Protein AF-A0A2V6WYZ0-F1 (afdb_monomer_lite)

Structure (mmCIF, N/CA/C/O backbone):
data_AF-A0A2V6WYZ0-F1
#
_entry.id   AF-A0A2V6WYZ0-F1
#
loop_
_atom_site.group_PDB
_atom_site.id
_atom_site.type_symbol
_atom_site.label_atom_id
_atom_site.label_alt_id
_atom_site.label_comp_id
_atom_site.label_asym_id
_atom_site.label_entity_id
_atom_site.label_seq_id
_atom_site.pdbx_PDB_ins_code
_atom_site.Cartn_x
_atom_site.Cartn_y
_atom_site.Cartn_z
_atom_site.occupancy
_atom_site.B_iso_or_equiv
_atom_site.auth_seq_id
_atom_site.auth_comp_id
_atom_site.auth_asym_id
_atom_site.auth_atom_id
_atom_site.pdbx_PDB_model_num
ATOM 1 N N . ILE A 1 1 ? -2.680 9.912 -7.132 1.00 47.50 1 ILE A N 1
ATOM 2 C CA . ILE A 1 1 ? -1.623 9.298 -7.977 1.00 47.50 1 ILE A CA 1
ATOM 3 C C . ILE A 1 1 ? -0.318 10.041 -7.703 1.00 47.50 1 ILE A C 1
ATOM 5 O O . ILE A 1 1 ? -0.215 11.206 -8.064 1.00 47.50 1 ILE A O 1
ATOM 9 N N . LEU A 1 2 ? 0.641 9.422 -7.008 1.00 43.81 2 LEU A N 1
ATOM 10 C CA . LEU A 1 2 ? 1.981 9.994 -6.806 1.00 43.81 2 LEU A CA 1
ATOM 11 C C . LEU A 1 2 ? 2.740 9.942 -8.140 1.00 43.81 2 LEU A C 1
ATOM 13 O O . LEU A 1 2 ? 3.122 8.865 -8.594 1.00 43.81 2 LEU A O 1
ATOM 17 N N . ARG A 1 3 ? 2.932 11.088 -8.798 1.00 48.84 3 ARG A N 1
ATOM 18 C CA . ARG A 1 3 ? 3.651 11.173 -10.077 1.00 48.84 3 ARG A CA 1
ATOM 19 C C . ARG A 1 3 ? 5.148 11.320 -9.795 1.00 48.84 3 ARG A C 1
ATOM 21 O O . ARG A 1 3 ? 5.647 12.430 -9.655 1.00 48.84 3 ARG A O 1
ATOM 28 N N . ARG A 1 4 ? 5.861 10.198 -9.651 1.00 59.19 4 ARG A N 1
ATOM 29 C CA . ARG A 1 4 ? 7.327 10.214 -9.519 1.00 59.19 4 ARG A CA 1
ATOM 30 C C . ARG A 1 4 ? 7.947 10.672 -10.840 1.00 59.19 4 ARG A C 1
ATOM 32 O O . ARG A 1 4 ? 7.622 10.127 -11.892 1.00 59.19 4 ARG A O 1
ATOM 39 N N . GLN A 1 5 ? 8.825 11.669 -10.787 1.00 63.59 5 GLN A N 1
ATOM 40 C CA . GLN A 1 5 ? 9.663 12.042 -11.922 1.00 63.59 5 GLN A CA 1
ATOM 41 C C . GLN A 1 5 ? 10.734 10.957 -12.087 1.00 63.59 5 GLN A C 1
ATOM 43 O O . GLN A 1 5 ? 11.507 10.710 -11.165 1.00 63.59 5 GLN A O 1
ATOM 48 N N . VAL A 1 6 ? 10.732 10.266 -13.227 1.00 69.12 6 VAL A N 1
ATOM 49 C CA . VAL A 1 6 ? 11.654 9.157 -13.511 1.00 69.12 6 VAL A CA 1
ATOM 50 C C . VAL A 1 6 ? 12.580 9.570 -14.649 1.00 69.12 6 VAL A C 1
ATOM 52 O O . VAL A 1 6 ? 12.126 10.081 -15.671 1.00 69.12 6 VAL A O 1
ATOM 55 N N . PHE A 1 7 ? 13.879 9.366 -14.450 1.00 78.19 7 PHE A N 1
ATOM 56 C CA . PHE A 1 7 ? 14.921 9.604 -15.444 1.00 78.19 7 PHE A CA 1
ATOM 57 C C . PHE A 1 7 ? 15.247 8.296 -16.182 1.00 78.19 7 PHE A C 1
ATOM 59 O O . PHE A 1 7 ? 15.410 7.258 -15.543 1.00 78.19 7 PHE A O 1
ATOM 66 N N . PHE A 1 8 ? 15.346 8.346 -17.515 1.00 85.31 8 PHE A N 1
ATOM 67 C CA . PHE A 1 8 ? 15.573 7.179 -18.381 1.00 85.31 8 PHE A CA 1
ATOM 68 C C . PHE A 1 8 ? 16.911 7.304 -19.133 1.00 85.31 8 PHE A C 1
ATOM 70 O O . PHE A 1 8 ? 16.925 7.735 -20.288 1.00 85.31 8 PHE A O 1
ATOM 77 N N . PRO A 1 9 ? 18.052 6.983 -18.492 1.00 86.06 9 PRO A N 1
ATOM 78 C CA . PRO A 1 9 ? 19.370 7.143 -19.103 1.00 86.06 9 PRO A CA 1
ATOM 79 C C . PRO A 1 9 ? 19.623 6.193 -20.281 1.00 86.06 9 PRO A C 1
ATOM 81 O O . PRO A 1 9 ? 18.996 5.142 -20.422 1.00 86.06 9 PRO A O 1
ATOM 84 N N . ILE A 1 10 ? 20.627 6.541 -21.086 1.00 87.25 10 ILE A N 1
ATOM 85 C CA . ILE A 1 10 ? 21.352 5.617 -21.969 1.00 87.25 10 ILE A CA 1
ATOM 86 C C . ILE A 1 10 ? 22.766 5.405 -21.412 1.00 87.25 10 ILE A C 1
ATOM 88 O O . ILE A 1 10 ? 23.257 6.222 -20.639 1.00 87.25 10 ILE A O 1
ATOM 92 N N . ALA A 1 11 ? 23.426 4.301 -21.779 1.00 83.19 11 ALA A N 1
ATOM 93 C CA . ALA A 1 11 ? 24.653 3.859 -21.099 1.00 83.19 11 ALA A CA 1
ATOM 94 C C . ALA A 1 11 ? 25.851 4.803 -21.306 1.00 83.19 11 ALA A C 1
ATOM 96 O O . ALA A 1 11 ? 26.785 4.813 -20.512 1.00 83.19 11 ALA A O 1
ATOM 97 N N . ARG A 1 12 ? 25.835 5.574 -22.394 1.00 86.50 12 ARG A N 1
ATOM 98 C CA . ARG A 1 12 ? 26.870 6.542 -22.746 1.00 86.50 12 ARG A CA 1
ATOM 99 C C . ARG A 1 12 ? 26.291 7.616 -23.667 1.00 86.50 12 ARG A C 1
ATOM 101 O O . ARG A 1 12 ? 25.306 7.329 -24.353 1.00 86.50 12 ARG A O 1
ATOM 108 N N . PRO A 1 13 ? 26.910 8.803 -23.737 1.00 89.06 13 PRO A N 1
ATOM 109 C CA . PRO A 1 13 ? 26.596 9.790 -24.763 1.00 89.06 13 PRO A CA 1
ATOM 110 C C . PRO A 1 13 ? 26.746 9.206 -26.173 1.00 89.06 13 PRO A C 1
ATOM 112 O O . PRO A 1 13 ? 27.624 8.376 -26.423 1.00 89.06 13 PRO A O 1
ATOM 115 N N . VAL A 1 14 ? 25.893 9.655 -27.093 1.00 90.06 14 VAL A N 1
ATOM 116 C CA . VAL A 1 14 ? 25.921 9.263 -28.505 1.00 90.06 14 VAL A CA 1
ATOM 117 C C . VAL A 1 14 ? 25.867 10.526 -29.353 1.00 90.06 14 VAL A C 1
ATOM 119 O O . VAL A 1 14 ? 24.974 11.347 -29.161 1.00 90.06 14 VAL A O 1
ATOM 122 N N . ALA A 1 15 ? 26.830 10.681 -30.263 1.00 90.31 15 ALA A N 1
ATOM 123 C CA . ALA A 1 15 ? 26.798 11.734 -31.272 1.00 90.31 15 ALA A CA 1
ATOM 124 C C . ALA A 1 15 ? 25.726 11.410 -32.322 1.00 90.31 15 ALA A C 1
ATOM 126 O O . ALA A 1 15 ? 25.568 10.247 -32.695 1.00 90.31 15 ALA A O 1
ATOM 127 N N . LEU A 1 16 ? 25.000 12.433 -32.763 1.00 90.69 16 LEU A N 1
ATOM 128 C CA . LEU A 1 16 ? 23.942 12.326 -33.761 1.00 90.69 16 LEU A CA 1
ATOM 129 C C . LEU A 1 16 ? 24.236 13.288 -34.901 1.00 90.69 16 LEU A C 1
ATOM 131 O O . LEU A 1 16 ? 24.687 14.410 -34.655 1.00 90.69 16 LEU A O 1
ATOM 135 N N . ASP A 1 17 ? 23.935 12.848 -36.114 1.00 92.50 17 ASP A N 1
ATOM 136 C CA . ASP A 1 17 ? 23.966 13.695 -37.297 1.00 92.50 17 ASP A CA 1
ATOM 137 C C . ASP A 1 17 ? 22.582 14.303 -37.560 1.00 92.50 17 ASP A C 1
ATOM 139 O O . ASP A 1 17 ? 21.549 13.844 -37.057 1.00 92.50 17 ASP A O 1
ATOM 143 N N . GLU A 1 18 ? 22.546 15.344 -38.389 1.00 91.44 18 GLU A N 1
ATOM 144 C CA . GLU A 1 18 ? 21.288 15.885 -38.887 1.00 91.44 18 GLU A CA 1
ATOM 145 C C . GLU A 1 18 ? 20.500 14.774 -39.604 1.00 91.44 18 GLU A C 1
ATOM 147 O O . GLU A 1 18 ? 21.052 14.050 -40.433 1.00 91.44 18 GLU A O 1
ATOM 152 N N . HIS A 1 19 ? 19.203 14.665 -39.305 1.00 90.75 19 HIS A N 1
ATOM 153 C CA . HIS A 1 19 ? 18.285 13.629 -39.807 1.00 90.75 19 HIS A CA 1
ATOM 154 C C . HIS A 1 19 ? 18.411 12.229 -39.175 1.00 90.75 19 HIS A C 1
ATOM 156 O O . HIS A 1 19 ? 17.678 11.322 -39.584 1.00 90.75 19 HIS A O 1
ATOM 162 N N . ASP A 1 20 ? 19.246 12.032 -38.149 1.00 90.31 20 ASP A N 1
ATOM 163 C CA . ASP A 1 20 ? 19.242 10.772 -37.400 1.00 90.31 20 ASP A CA 1
ATOM 164 C C . ASP A 1 20 ? 17.908 10.548 -36.669 1.00 90.31 20 ASP A C 1
ATOM 166 O O . ASP A 1 20 ? 17.337 11.439 -36.034 1.00 90.31 20 ASP A O 1
ATOM 170 N N . GLN A 1 21 ? 17.413 9.309 -36.724 1.00 91.50 21 GLN A N 1
ATOM 171 C CA . GLN A 1 21 ? 16.199 8.904 -36.021 1.00 91.50 21 GLN A CA 1
ATOM 172 C C . GLN A 1 21 ? 16.535 8.182 -34.719 1.00 91.50 21 GLN A C 1
ATOM 174 O O . GLN A 1 21 ? 17.286 7.205 -34.702 1.00 91.50 21 GLN A O 1
ATOM 179 N N . ILE A 1 22 ? 15.897 8.622 -33.636 1.00 93.19 22 ILE A N 1
ATOM 180 C CA . ILE A 1 22 ? 15.935 7.953 -32.337 1.00 93.19 22 ILE A CA 1
ATOM 181 C C . ILE A 1 22 ? 14.594 7.265 -32.127 1.00 93.19 22 ILE A C 1
ATOM 183 O O . ILE A 1 22 ? 13.549 7.916 -32.073 1.00 93.19 22 ILE A O 1
ATOM 187 N N . ARG A 1 23 ? 14.606 5.942 -31.970 1.00 94.19 23 ARG A N 1
ATOM 188 C CA . ARG A 1 23 ? 13.401 5.184 -31.632 1.00 94.19 23 ARG A CA 1
ATOM 189 C C . ARG A 1 23 ? 13.463 4.746 -30.181 1.00 94.19 23 ARG A C 1
ATOM 191 O O . ARG A 1 23 ? 14.303 3.938 -29.798 1.00 94.19 23 ARG A O 1
ATOM 198 N N . VAL A 1 24 ? 12.522 5.243 -29.387 1.00 93.50 24 VAL A N 1
ATOM 199 C CA . VAL A 1 24 ? 12.368 4.861 -27.982 1.00 93.50 24 VAL A CA 1
ATOM 200 C C . VAL A 1 24 ? 11.164 3.940 -27.841 1.00 93.50 24 VAL A C 1
ATOM 202 O O . VAL A 1 24 ? 10.074 4.244 -28.319 1.00 93.50 24 VAL A O 1
ATOM 205 N N . ARG A 1 25 ? 11.352 2.806 -27.169 1.00 94.19 25 ARG A N 1
ATOM 206 C CA . ARG A 1 25 ? 10.275 1.887 -26.787 1.00 94.19 25 ARG A CA 1
ATOM 207 C C . ARG A 1 25 ? 10.249 1.754 -25.280 1.00 94.19 25 ARG A C 1
ATOM 209 O O . ARG A 1 25 ? 11.257 1.362 -24.703 1.00 94.19 25 ARG A O 1
ATOM 216 N N . LEU A 1 26 ? 9.104 2.033 -24.665 1.00 90.50 26 LEU A N 1
ATOM 217 C CA . LEU A 1 26 ? 8.878 1.812 -23.240 1.00 90.50 26 LEU A CA 1
ATOM 218 C C . LEU A 1 26 ? 7.936 0.626 -23.042 1.00 90.50 26 LEU A C 1
ATOM 220 O O . LEU A 1 26 ? 6.900 0.525 -23.696 1.00 90.50 26 LEU A O 1
ATOM 224 N N . ARG A 1 27 ? 8.285 -0.252 -22.106 1.00 86.94 27 ARG A N 1
ATOM 225 C CA . ARG A 1 27 ? 7.423 -1.306 -21.579 1.00 86.94 27 ARG A CA 1
ATOM 226 C C . ARG A 1 27 ? 7.223 -1.042 -20.096 1.00 86.94 27 ARG A C 1
ATOM 228 O O . ARG A 1 27 ? 8.188 -1.007 -19.339 1.00 86.94 27 ARG A O 1
ATOM 235 N N . ILE A 1 28 ? 5.972 -0.860 -19.696 1.00 84.00 28 ILE A N 1
ATOM 236 C CA . ILE A 1 28 ? 5.592 -0.569 -18.313 1.00 84.00 28 ILE A CA 1
ATOM 237 C C . ILE A 1 28 ? 4.910 -1.813 -17.750 1.00 84.00 28 ILE A C 1
ATOM 239 O O . ILE A 1 28 ? 4.002 -2.349 -18.383 1.00 84.00 28 ILE A O 1
ATOM 243 N N . LEU A 1 29 ? 5.347 -2.269 -16.576 1.00 80.12 29 LEU A N 1
ATOM 244 C CA . LEU A 1 29 ? 4.674 -3.286 -15.771 1.00 80.12 29 LEU A CA 1
ATOM 245 C C . LEU A 1 29 ? 4.068 -2.585 -14.544 1.00 80.12 29 LEU A C 1
ATOM 247 O O . LEU A 1 29 ? 4.767 -2.396 -13.545 1.00 80.12 29 LEU A O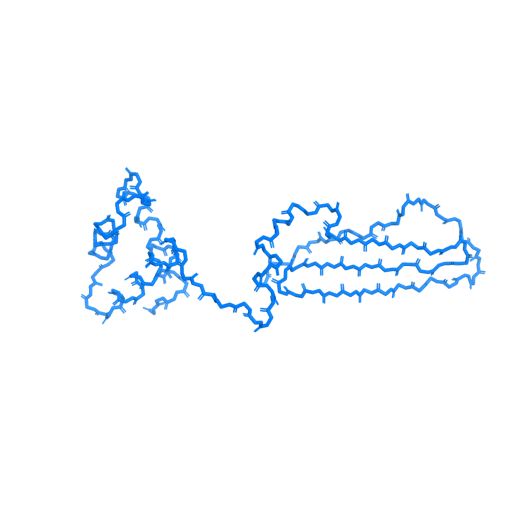 1
ATOM 251 N N . PRO A 1 30 ? 2.786 -2.172 -14.602 1.00 68.56 30 PRO A N 1
ATOM 252 C CA . PRO A 1 30 ? 2.185 -1.324 -13.573 1.00 68.56 30 PRO A CA 1
ATOM 253 C C . PRO A 1 30 ? 2.148 -1.972 -12.187 1.00 68.56 30 PRO A C 1
ATOM 255 O O . PRO A 1 30 ? 2.357 -1.279 -11.198 1.00 68.56 30 PRO A O 1
ATOM 258 N N . ALA A 1 31 ? 1.942 -3.292 -12.122 1.00 65.69 31 ALA A N 1
ATOM 259 C CA . ALA A 1 31 ? 1.806 -4.041 -10.871 1.00 65.69 31 ALA A CA 1
ATOM 260 C C . ALA A 1 31 ? 3.023 -3.910 -9.934 1.00 65.69 31 ALA A C 1
ATOM 262 O O . ALA A 1 31 ? 2.870 -3.956 -8.720 1.00 65.69 31 ALA A O 1
ATOM 263 N N . VAL A 1 32 ? 4.216 -3.704 -10.499 1.00 64.00 32 VAL A N 1
ATOM 264 C CA . VAL A 1 32 ? 5.494 -3.594 -9.769 1.00 64.00 32 VAL A CA 1
ATOM 265 C C . VAL A 1 32 ? 6.228 -2.286 -10.059 1.00 64.00 32 VAL A C 1
ATOM 267 O O . VAL A 1 32 ? 7.393 -2.132 -9.708 1.00 64.00 32 VAL A O 1
ATOM 270 N N . ALA A 1 33 ? 5.556 -1.332 -10.713 1.00 72.69 33 ALA A N 1
ATOM 271 C CA . ALA A 1 33 ? 6.123 -0.045 -11.118 1.00 72.69 33 ALA A CA 1
ATOM 272 C C . ALA A 1 33 ? 7.463 -0.153 -11.888 1.00 72.69 33 ALA A C 1
ATOM 274 O O . ALA A 1 33 ? 8.289 0.761 -11.843 1.00 72.69 33 ALA A O 1
ATOM 275 N N . ILE A 1 34 ? 7.679 -1.257 -12.617 1.00 76.81 34 ILE A N 1
ATOM 276 C CA . ILE A 1 34 ? 8.877 -1.450 -13.440 1.00 76.81 34 ILE A CA 1
ATOM 277 C C . ILE A 1 34 ? 8.657 -0.799 -14.802 1.00 76.81 34 ILE A C 1
ATOM 279 O O . ILE A 1 34 ? 7.633 -1.014 -15.454 1.00 76.81 34 ILE A O 1
ATOM 283 N N . VAL A 1 35 ? 9.659 -0.061 -15.266 1.00 85.44 35 VAL A N 1
ATOM 284 C CA . VAL A 1 35 ? 9.727 0.450 -16.632 1.00 85.44 35 VAL A CA 1
ATOM 285 C C . VAL A 1 35 ? 11.003 -0.067 -17.273 1.00 85.44 35 VAL A C 1
ATOM 287 O O . VAL A 1 35 ? 12.100 0.170 -16.777 1.00 85.44 35 VAL A O 1
ATOM 290 N N . THR A 1 36 ? 10.861 -0.759 -18.394 1.00 88.19 36 THR A N 1
ATOM 291 C CA . THR A 1 36 ? 11.968 -1.117 -19.281 1.00 88.19 36 THR A CA 1
ATOM 292 C C . THR A 1 36 ? 11.918 -0.202 -20.489 1.00 88.19 36 THR A C 1
ATOM 294 O O . THR A 1 36 ? 10.848 0.001 -21.061 1.00 88.19 36 THR A O 1
ATOM 297 N N . TRP A 1 37 ? 13.055 0.343 -20.903 1.00 92.12 37 TRP A N 1
ATOM 298 C CA . TRP A 1 37 ? 13.137 1.142 -22.115 1.00 92.12 37 TRP A CA 1
ATOM 299 C C . TRP A 1 37 ? 14.259 0.658 -23.018 1.00 92.12 37 TRP A C 1
ATOM 301 O O . TRP A 1 37 ? 15.315 0.202 -22.582 1.00 92.12 37 TRP A O 1
ATOM 311 N N . THR A 1 38 ? 13.993 0.724 -24.315 1.00 93.81 38 THR A N 1
ATOM 312 C CA . THR A 1 38 ? 14.980 0.505 -25.362 1.00 93.81 38 THR A CA 1
ATOM 313 C C . THR A 1 38 ? 15.114 1.783 -26.167 1.00 93.81 38 THR A C 1
ATOM 315 O O . THR A 1 38 ? 14.102 2.356 -26.567 1.00 93.81 38 THR A O 1
ATOM 318 N N . VAL A 1 39 ? 16.349 2.199 -26.422 1.00 93.88 39 VAL A N 1
ATOM 319 C CA . VAL A 1 39 ? 16.678 3.313 -27.308 1.00 93.88 39 VAL A CA 1
ATOM 320 C C . VAL A 1 39 ? 17.485 2.755 -28.469 1.00 93.88 39 VAL A C 1
ATOM 322 O O . VAL A 1 39 ? 18.602 2.277 -28.281 1.00 93.88 39 VAL A O 1
ATOM 325 N N . ASP A 1 40 ? 16.890 2.776 -29.653 1.00 93.62 40 ASP A N 1
ATOM 326 C CA . ASP A 1 40 ? 17.534 2.412 -30.906 1.00 93.62 40 ASP A CA 1
ATOM 327 C C . ASP A 1 40 ? 18.007 3.706 -31.593 1.00 93.62 40 ASP A C 1
ATOM 329 O O . ASP A 1 40 ? 17.204 4.603 -31.866 1.00 93.62 40 ASP A O 1
ATOM 333 N N . VAL A 1 41 ? 19.312 3.799 -31.850 1.00 92.19 41 VAL A N 1
ATOM 334 C CA . VAL A 1 41 ? 19.967 4.865 -32.624 1.00 92.19 41 VAL A CA 1
ATOM 335 C C . VAL A 1 41 ? 20.872 4.236 -33.681 1.00 92.19 41 VAL A C 1
ATOM 337 O O . VAL A 1 41 ? 21.240 3.066 -33.581 1.00 92.19 41 VAL A O 1
ATOM 340 N N . LYS A 1 42 ? 21.286 5.008 -34.688 1.00 86.75 42 LYS A N 1
ATOM 341 C CA . LYS A 1 42 ? 22.204 4.535 -35.741 1.00 86.75 42 LYS A CA 1
ATOM 342 C C . LYS A 1 42 ? 23.493 3.921 -35.175 1.00 86.75 42 LYS A C 1
ATOM 344 O O . LYS A 1 42 ? 23.950 2.890 -35.656 1.00 86.75 42 LYS A O 1
ATOM 349 N N . ALA A 1 43 ? 24.040 4.517 -34.114 1.00 83.56 43 ALA A N 1
ATOM 350 C CA . ALA A 1 43 ? 25.263 4.060 -33.451 1.00 83.56 43 ALA A CA 1
ATOM 351 C C . ALA A 1 43 ? 25.079 2.829 -32.533 1.00 83.56 43 ALA A C 1
ATOM 353 O O . ALA A 1 43 ? 26.053 2.366 -31.934 1.00 83.56 43 ALA A O 1
ATOM 354 N N . GLY A 1 44 ? 23.854 2.310 -32.378 1.00 86.81 44 GLY A N 1
ATOM 355 C CA . GLY A 1 44 ? 23.583 1.096 -31.611 1.00 86.81 44 GLY A CA 1
ATOM 356 C C . GLY A 1 44 ? 22.267 1.102 -30.833 1.00 86.81 44 GLY A C 1
ATOM 357 O O . GLY A 1 44 ? 21.451 2.016 -30.913 1.00 86.81 44 GLY A O 1
ATOM 358 N N . ARG A 1 45 ? 22.069 0.045 -30.043 1.00 91.75 45 ARG A N 1
ATOM 359 C CA . ARG A 1 45 ? 20.869 -0.171 -29.231 1.00 91.75 45 ARG A CA 1
ATOM 360 C C . ARG A 1 45 ? 21.219 -0.185 -27.749 1.00 91.75 45 ARG A C 1
ATOM 362 O O . ARG A 1 45 ? 22.111 -0.917 -27.329 1.00 91.75 45 ARG A O 1
ATOM 369 N N . PHE A 1 46 ? 20.464 0.565 -26.955 1.00 90.31 46 PHE A N 1
ATOM 370 C CA . PHE A 1 46 ? 20.559 0.585 -25.496 1.00 90.31 46 PHE A CA 1
ATOM 371 C C . PHE A 1 46 ? 19.292 -0.011 -24.901 1.00 90.31 46 PHE A C 1
ATOM 373 O O . PHE A 1 46 ? 18.194 0.352 -25.313 1.00 90.31 46 PHE A O 1
ATOM 380 N N . ALA A 1 47 ? 19.434 -0.904 -23.928 1.00 89.81 47 ALA A N 1
ATOM 381 C CA . ALA A 1 47 ? 18.318 -1.475 -23.189 1.00 89.81 47 ALA A CA 1
ATOM 382 C C . ALA A 1 47 ? 18.580 -1.308 -21.696 1.00 89.81 47 ALA A C 1
ATOM 384 O O . ALA A 1 47 ? 19.661 -1.640 -21.219 1.00 89.81 47 ALA A O 1
ATOM 385 N N . HIS A 1 48 ? 17.588 -0.783 -20.988 1.00 85.62 48 HIS A N 1
ATOM 386 C CA . HIS A 1 48 ? 17.669 -0.474 -19.567 1.00 85.62 48 HIS A CA 1
ATOM 387 C C . HIS A 1 48 ? 16.339 -0.778 -18.894 1.00 85.62 48 HIS A C 1
ATOM 389 O O . HIS A 1 48 ? 15.289 -0.825 -19.540 1.00 85.62 48 HIS A O 1
ATOM 395 N N . SER A 1 49 ? 16.377 -0.972 -17.582 1.00 81.88 49 SER A N 1
ATOM 396 C CA . SER A 1 49 ? 15.181 -1.185 -16.782 1.00 81.88 49 SER A CA 1
ATOM 397 C C . SER A 1 49 ? 15.339 -0.546 -15.417 1.00 81.88 49 SER A C 1
ATOM 399 O O . SER A 1 49 ? 16.402 -0.657 -14.809 1.00 81.88 49 SER A O 1
ATOM 401 N N . THR A 1 50 ? 14.261 0.032 -14.881 1.00 74.94 50 THR A N 1
ATOM 402 C CA . THR A 1 50 ? 14.226 0.429 -13.467 1.00 74.94 50 THR A CA 1
ATOM 403 C C . THR A 1 50 ? 14.422 -0.785 -12.555 1.00 74.94 50 THR A C 1
ATOM 405 O O . THR A 1 50 ? 14.861 -0.623 -11.425 1.00 74.94 50 THR A O 1
ATOM 408 N N . PHE A 1 51 ? 14.210 -2.005 -13.071 1.00 65.62 51 PHE A N 1
ATOM 409 C CA . PHE A 1 51 ? 14.543 -3.263 -12.403 1.00 65.62 51 PHE A CA 1
ATOM 410 C C . PHE A 1 51 ? 16.025 -3.377 -12.015 1.00 65.62 51 PHE A C 1
ATOM 412 O O . PHE A 1 51 ? 16.321 -3.790 -10.904 1.00 65.62 51 PHE A O 1
ATOM 419 N N . GLN A 1 52 ? 16.962 -2.984 -12.890 1.00 56.91 52 GLN A N 1
ATOM 420 C CA . GLN A 1 52 ? 18.407 -3.172 -12.655 1.00 56.91 52 GLN A CA 1
ATOM 421 C C . GLN A 1 52 ? 18.972 -2.294 -11.523 1.00 56.91 52 GLN A C 1
ATOM 423 O O . GLN A 1 52 ? 20.113 -2.494 -11.120 1.00 56.91 52 GLN A O 1
ATOM 428 N N . GLY A 1 53 ? 18.181 -1.349 -11.000 1.00 52.84 53 GLY A N 1
ATOM 429 C CA . GLY A 1 53 ? 18.511 -0.543 -9.821 1.00 52.84 53 GLY A CA 1
ATOM 430 C C . GLY A 1 53 ? 17.502 -0.665 -8.674 1.00 52.84 53 GLY A C 1
ATOM 431 O O . GLY A 1 53 ? 17.661 0.012 -7.662 1.00 52.84 53 GLY A O 1
ATOM 432 N N . MET A 1 54 ? 16.460 -1.491 -8.814 1.00 57.62 54 MET A N 1
ATOM 433 C CA . MET A 1 54 ? 15.494 -1.744 -7.749 1.00 57.62 54 MET A CA 1
ATOM 434 C C . MET A 1 54 ? 15.903 -3.000 -6.983 1.00 57.62 54 MET A C 1
ATOM 436 O O . MET A 1 54 ? 16.088 -4.062 -7.573 1.00 57.62 54 MET A O 1
ATOM 440 N N . LEU A 1 55 ? 15.981 -2.894 -5.656 1.00 50.62 55 LEU A N 1
ATOM 441 C CA . LEU A 1 55 ? 15.985 -4.050 -4.760 1.00 50.62 55 LEU A CA 1
ATOM 442 C C . LEU A 1 55 ? 14.589 -4.690 -4.807 1.00 50.62 55 LEU A C 1
ATOM 444 O O . LEU A 1 55 ? 13.769 -4.468 -3.923 1.00 50.62 55 LEU A O 1
ATOM 448 N N . LEU A 1 56 ? 14.276 -5.397 -5.890 1.00 53.91 56 LEU A N 1
ATOM 449 C CA . LEU A 1 56 ? 13.082 -6.226 -5.962 1.00 53.91 56 LEU A CA 1
ATOM 450 C C . LEU A 1 56 ? 13.432 -7.580 -5.372 1.00 53.91 56 LEU A C 1
ATOM 452 O O . LEU A 1 56 ? 14.216 -8.342 -5.940 1.00 53.91 56 LEU A O 1
ATOM 456 N N . CYS A 1 57 ? 12.860 -7.852 -4.208 1.00 57.44 57 CYS A N 1
ATOM 457 C CA . CYS A 1 57 ? 12.932 -9.160 -3.592 1.00 57.44 57 CYS A CA 1
ATOM 458 C C . CYS A 1 57 ? 12.166 -10.158 -4.475 1.00 57.44 57 CYS A C 1
ATOM 460 O O . CYS A 1 57 ? 11.170 -9.806 -5.116 1.00 57.44 57 CYS A O 1
ATOM 462 N N . LYS A 1 58 ? 12.629 -11.408 -4.538 1.00 58.66 58 LYS A N 1
ATOM 463 C CA . LYS A 1 58 ? 11.990 -12.478 -5.324 1.00 58.66 58 LYS A CA 1
ATOM 464 C C . LYS A 1 58 ? 10.500 -12.605 -4.978 1.00 58.66 58 LYS A C 1
ATOM 466 O O . LYS A 1 58 ? 9.665 -12.809 -5.854 1.00 58.66 58 LYS A O 1
ATOM 471 N N . GLU A 1 59 ? 10.180 -12.389 -3.711 1.00 63.56 59 GLU A N 1
ATOM 472 C CA . GLU A 1 59 ? 8.843 -12.392 -3.133 1.00 63.56 59 GLU A CA 1
ATOM 473 C C . GLU A 1 59 ? 7.914 -11.346 -3.779 1.00 63.56 59 GLU A C 1
ATOM 475 O O . GLU A 1 59 ? 6.714 -11.584 -3.910 1.00 63.56 59 GLU A O 1
ATOM 480 N N . ASP A 1 60 ? 8.439 -10.197 -4.222 1.00 65.19 60 ASP A N 1
ATOM 481 C CA . ASP A 1 60 ? 7.642 -9.161 -4.892 1.00 65.19 60 ASP A CA 1
ATOM 482 C C . ASP A 1 60 ? 7.332 -9.516 -6.350 1.00 65.19 60 ASP A C 1
ATOM 484 O O . ASP A 1 60 ? 6.278 -9.136 -6.861 1.00 65.19 60 ASP A O 1
ATOM 488 N N . LEU A 1 61 ? 8.205 -10.285 -7.010 1.00 66.50 61 LEU A N 1
ATOM 489 C CA . LEU A 1 61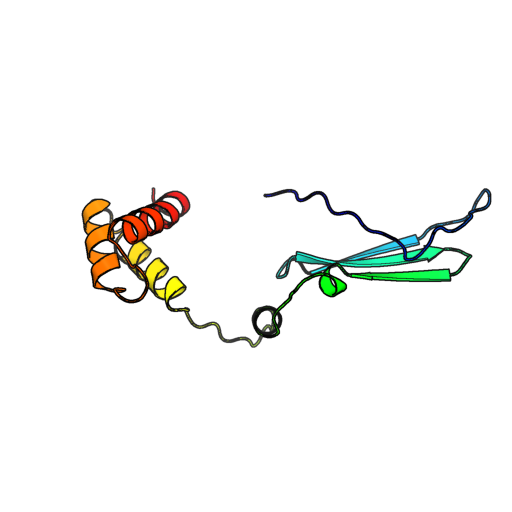 ? 7.929 -10.846 -8.336 1.00 66.50 61 LEU A CA 1
ATOM 490 C C . LEU A 1 61 ? 6.906 -11.982 -8.255 1.00 66.50 61 LEU A C 1
ATOM 492 O O . LEU A 1 61 ? 5.984 -12.019 -9.068 1.00 66.50 61 LEU A O 1
ATOM 496 N N . GLU A 1 62 ? 7.021 -12.867 -7.262 1.00 74.12 62 GLU A N 1
ATOM 497 C CA . GLU A 1 62 ? 6.074 -13.972 -7.055 1.00 74.12 62 GLU A CA 1
ATOM 498 C C . GLU A 1 62 ? 4.636 -13.461 -6.858 1.00 74.12 62 GLU A C 1
ATOM 500 O O . GLU A 1 62 ? 3.700 -14.048 -7.389 1.00 74.12 62 GLU A O 1
ATOM 505 N N . ARG A 1 63 ? 4.450 -12.304 -6.207 1.00 74.56 63 ARG A N 1
ATOM 506 C CA . ARG A 1 63 ? 3.135 -11.648 -6.051 1.00 74.56 63 ARG A CA 1
ATOM 507 C C . ARG A 1 63 ? 2.498 -11.156 -7.357 1.00 74.56 63 ARG A C 1
ATOM 509 O O . ARG A 1 63 ? 1.325 -10.790 -7.343 1.00 74.56 63 ARG A O 1
ATOM 516 N N . THR A 1 64 ? 3.248 -11.096 -8.458 1.00 71.06 64 THR A N 1
ATOM 517 C CA . THR A 1 64 ? 2.722 -10.700 -9.779 1.00 71.06 64 THR A CA 1
ATOM 518 C C . THR A 1 64 ? 2.277 -11.873 -10.644 1.00 71.06 64 THR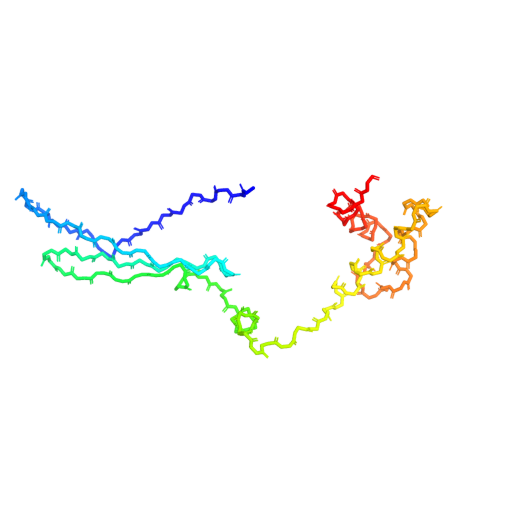 A C 1
ATOM 520 O O . THR A 1 64 ? 1.684 -11.650 -11.700 1.00 71.06 64 THR A O 1
ATOM 523 N N . ASP A 1 65 ? 2.555 -13.105 -10.215 1.00 76.75 65 ASP A N 1
ATOM 524 C CA . ASP A 1 65 ? 2.123 -14.308 -10.917 1.00 76.75 65 ASP A CA 1
ATOM 525 C C . ASP A 1 65 ? 0.591 -14.447 -10.840 1.00 76.75 65 ASP A C 1
ATOM 527 O O . ASP A 1 65 ? -0.009 -14.297 -9.776 1.00 76.75 65 ASP A O 1
ATOM 531 N N . LEU A 1 66 ? -0.058 -14.745 -11.971 1.00 75.94 66 LEU A N 1
ATOM 532 C CA . LEU A 1 66 ? -1.512 -14.947 -12.042 1.00 75.94 66 LEU A CA 1
ATOM 533 C C . LEU A 1 66 ? -1.983 -16.177 -11.248 1.00 75.94 66 LEU A C 1
ATOM 535 O O . LEU A 1 66 ? -3.155 -16.258 -10.887 1.00 75.94 66 LEU A O 1
ATOM 539 N N . HIS A 1 67 ? -1.087 -17.125 -10.978 1.00 84.81 67 HIS A N 1
ATOM 540 C CA . HIS A 1 67 ? -1.332 -18.306 -10.155 1.00 84.81 67 HIS A CA 1
ATOM 541 C C . HIS A 1 67 ? -0.891 -18.123 -8.699 1.00 84.81 67 HIS A C 1
ATOM 543 O O . HIS A 1 67 ? -1.038 -19.049 -7.897 1.00 84.81 67 HIS A O 1
ATOM 549 N N . PHE A 1 68 ? -0.366 -16.950 -8.331 1.00 83.62 68 PHE A N 1
ATOM 550 C CA . PHE A 1 68 ? -0.049 -16.645 -6.944 1.00 83.62 68 PHE A CA 1
ATOM 551 C C . PHE A 1 68 ? -1.319 -16.697 -6.091 1.00 83.62 68 PHE A C 1
ATOM 553 O O . PHE A 1 68 ? -2.301 -16.008 -6.366 1.00 83.62 68 PHE A O 1
ATOM 560 N N . VAL A 1 69 ? -1.292 -17.502 -5.027 1.00 87.88 69 VAL A N 1
ATOM 561 C CA . VAL A 1 69 ? -2.393 -17.597 -4.062 1.00 87.88 69 VAL A CA 1
ATOM 562 C C . VAL A 1 69 ? -2.063 -16.694 -2.870 1.00 87.88 69 VAL A C 1
ATOM 564 O O . VAL A 1 69 ? -1.280 -17.098 -2.003 1.00 87.88 69 VAL A O 1
ATOM 567 N N . PRO A 1 70 ? -2.617 -15.468 -2.796 1.00 88.50 70 PRO A N 1
ATOM 568 C CA . PRO A 1 70 ? -2.275 -14.530 -1.740 1.00 88.50 70 PRO A CA 1
ATOM 569 C C . PRO A 1 70 ? -2.765 -15.027 -0.380 1.00 88.50 70 PRO A C 1
ATOM 571 O O . PRO A 1 70 ? -3.874 -15.541 -0.236 1.00 88.50 70 PRO A O 1
ATOM 574 N N . ARG A 1 71 ? -1.940 -14.815 0.646 1.00 91.12 71 ARG A N 1
ATOM 575 C CA . ARG A 1 71 ? -2.318 -14.961 2.055 1.00 91.12 71 ARG A CA 1
ATOM 576 C C . ARG A 1 71 ? -2.074 -13.641 2.768 1.00 91.12 71 ARG A C 1
ATOM 578 O O . ARG A 1 71 ? -1.129 -12.925 2.431 1.00 91.12 71 ARG A O 1
ATOM 585 N N . LEU A 1 72 ? -2.916 -13.323 3.748 1.00 92.31 72 LEU A N 1
ATOM 586 C CA . LEU A 1 72 ? -2.694 -12.146 4.577 1.00 92.31 72 LEU A CA 1
ATOM 587 C C . LEU A 1 72 ? -1.405 -12.337 5.380 1.00 92.31 72 LEU A C 1
ATOM 589 O O . LEU A 1 72 ? -1.184 -13.366 6.015 1.00 92.31 72 LEU A O 1
ATOM 593 N N . SER A 1 73 ? -0.534 -11.332 5.323 1.00 90.56 73 SER A N 1
ATOM 594 C CA . SER A 1 73 ? 0.569 -11.214 6.273 1.00 90.56 73 SER A CA 1
ATOM 595 C C . SER A 1 73 ? 0.014 -10.853 7.656 1.00 90.56 73 SER A C 1
ATOM 597 O O . SER A 1 73 ? -1.127 -10.395 7.736 1.00 90.56 73 SER A O 1
ATOM 599 N N . PRO A 1 74 ? 0.804 -10.943 8.739 1.00 92.00 74 PRO A N 1
ATOM 600 C CA . PRO A 1 74 ? 0.373 -10.461 10.055 1.00 92.00 74 PRO A CA 1
ATOM 601 C C . PRO A 1 74 ? -0.165 -9.018 10.024 1.00 92.00 74 PRO A C 1
ATOM 603 O O . PRO A 1 74 ? -1.222 -8.724 10.570 1.00 92.00 74 PRO A O 1
ATOM 606 N N . TRP A 1 75 ? 0.487 -8.128 9.270 1.00 92.75 75 TRP A N 1
ATOM 607 C CA . TRP A 1 75 ? -0.003 -6.764 9.044 1.00 92.75 75 TRP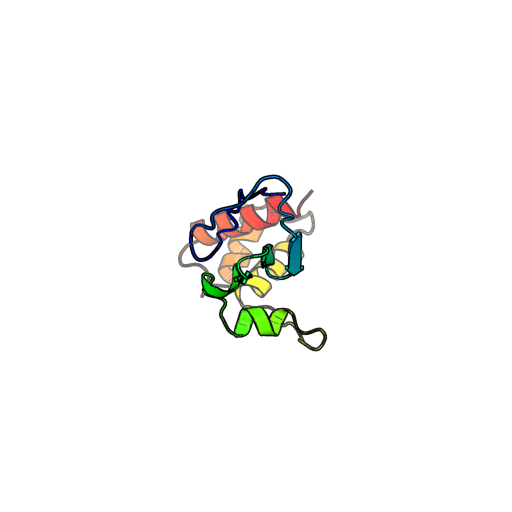 A CA 1
ATOM 608 C C . TRP A 1 75 ? -1.296 -6.706 8.221 1.00 92.75 75 TRP A C 1
ATOM 610 O O . TRP A 1 75 ? -2.129 -5.829 8.438 1.00 92.75 75 TRP A O 1
ATOM 620 N N . GLY A 1 76 ? -1.472 -7.615 7.260 1.00 94.44 76 GLY A N 1
ATOM 621 C CA . GLY A 1 76 ? -2.729 -7.771 6.527 1.00 94.44 76 GLY A CA 1
ATOM 622 C C . GLY A 1 76 ? -3.875 -8.212 7.440 1.00 94.44 76 GLY A C 1
ATOM 623 O O . GLY A 1 76 ? -4.971 -7.667 7.345 1.00 94.44 76 GLY A O 1
ATOM 624 N N . GLU A 1 77 ? -3.600 -9.127 8.367 1.00 97.56 77 GLU A N 1
ATOM 625 C CA . GLU A 1 77 ? -4.556 -9.587 9.377 1.00 97.56 77 GLU A CA 1
ATOM 626 C C . GLU A 1 77 ? -4.947 -8.484 10.366 1.00 97.56 77 GLU A C 1
ATOM 628 O O . GLU A 1 77 ? -6.126 -8.323 10.694 1.00 97.56 77 GLU A O 1
ATOM 633 N N . ALA A 1 78 ? -3.983 -7.658 10.777 1.00 96.12 78 ALA A N 1
ATOM 634 C CA . ALA A 1 78 ? -4.250 -6.474 11.586 1.00 96.12 78 ALA A CA 1
ATOM 635 C C . ALA A 1 78 ? -5.152 -5.473 10.852 1.00 96.12 78 ALA A C 1
ATOM 637 O O . ALA A 1 78 ? -6.134 -5.000 11.424 1.00 96.12 78 ALA A O 1
ATOM 638 N N . ARG A 1 79 ? -4.887 -5.199 9.564 1.00 97.25 79 ARG A N 1
ATOM 639 C CA . ARG A 1 79 ? -5.755 -4.326 8.751 1.00 97.25 79 ARG A CA 1
ATOM 640 C C . ARG A 1 79 ? -7.162 -4.899 8.619 1.00 97.25 79 ARG A C 1
ATOM 642 O O . ARG A 1 79 ? -8.123 -4.156 8.789 1.00 97.25 79 ARG A O 1
ATOM 649 N N . ARG A 1 80 ? -7.290 -6.205 8.360 1.00 97.31 80 ARG A N 1
ATOM 650 C CA . ARG A 1 80 ? -8.590 -6.891 8.323 1.00 97.31 80 ARG A CA 1
ATOM 651 C C . ARG A 1 80 ? -9.348 -6.710 9.637 1.00 97.31 80 ARG A C 1
ATOM 653 O O . ARG A 1 80 ? -10.507 -6.320 9.601 1.00 97.31 80 ARG A O 1
ATOM 660 N N . SER A 1 81 ? -8.677 -6.902 10.772 1.00 97.50 81 SER A N 1
ATOM 661 C CA . SER A 1 81 ? -9.291 -6.735 12.095 1.00 97.50 81 SER A CA 1
ATOM 662 C C . SER A 1 81 ? -9.840 -5.323 12.305 1.00 97.50 81 SER A C 1
ATOM 664 O O . SER A 1 81 ? -10.936 -5.178 12.831 1.00 97.50 81 SER A O 1
ATOM 666 N N . VAL A 1 82 ? -9.113 -4.283 11.874 1.00 97.62 82 VAL A N 1
ATOM 667 C CA . VAL A 1 82 ? -9.610 -2.897 11.935 1.00 97.62 82 VAL A CA 1
ATOM 668 C C . VAL A 1 82 ? -10.895 -2.751 11.127 1.00 97.62 82 VAL A C 1
ATOM 670 O O . VAL A 1 82 ? -11.888 -2.260 11.651 1.00 97.62 82 VAL A O 1
ATOM 673 N N . LEU A 1 83 ? -10.891 -3.210 9.873 1.00 97.25 83 LEU A N 1
ATOM 674 C CA . LEU A 1 83 ? -12.046 -3.090 8.981 1.00 97.25 83 LEU A CA 1
ATOM 675 C C . LEU A 1 83 ? -13.270 -3.850 9.507 1.00 97.25 83 LEU A C 1
ATOM 677 O O . LEU A 1 83 ? -14.382 -3.345 9.417 1.00 97.25 83 LEU A O 1
ATOM 681 N N . GLU A 1 84 ? -13.070 -5.030 10.093 1.00 96.69 84 GLU A N 1
ATOM 682 C CA . GLU A 1 84 ? -14.138 -5.810 10.730 1.00 96.69 84 GLU A CA 1
ATOM 683 C C . GLU A 1 84 ? -14.708 -5.125 11.984 1.00 96.69 84 GLU A C 1
ATOM 685 O O . GLU A 1 84 ? -15.871 -5.331 12.322 1.00 96.69 84 GLU A O 1
ATOM 690 N N . LEU A 1 85 ? -13.908 -4.309 12.678 1.00 97.25 85 LEU A N 1
ATOM 691 C CA . LEU A 1 85 ? -14.333 -3.560 13.864 1.00 97.25 85 LEU A CA 1
ATOM 692 C C . LEU A 1 85 ? -15.008 -2.221 13.530 1.00 97.25 85 LEU A C 1
ATOM 694 O O . LEU A 1 85 ? -15.682 -1.670 14.400 1.00 97.25 85 LEU A O 1
ATOM 698 N N . CYS A 1 86 ? -14.858 -1.717 12.301 1.00 96.38 86 CYS A N 1
ATOM 699 C CA . CYS A 1 86 ? -15.535 -0.526 11.780 1.00 96.38 86 CYS A CA 1
ATOM 700 C C . CYS A 1 86 ? -17.014 -0.808 11.448 1.00 96.38 86 CYS A C 1
ATOM 702 O O . CYS A 1 86 ? -17.453 -0.675 10.309 1.00 96.38 86 CYS A O 1
ATOM 704 N N . ASP A 1 87 ? -17.797 -1.185 12.455 1.00 94.75 87 ASP A N 1
ATOM 705 C CA . ASP A 1 87 ? -19.211 -1.566 12.333 1.00 94.75 87 ASP A CA 1
ATOM 706 C C . ASP A 1 87 ? -20.202 -0.406 12.551 1.00 94.75 87 ASP A C 1
ATOM 708 O O . ASP A 1 87 ? -21.415 -0.610 12.603 1.00 94.75 87 ASP A O 1
ATOM 712 N N . GLY A 1 88 ? -19.693 0.818 12.711 1.00 94.94 88 GLY A N 1
ATOM 713 C CA . GLY A 1 88 ? -20.491 2.007 13.013 1.00 94.94 88 GLY A CA 1
ATOM 714 C C . GLY A 1 88 ? -21.031 2.058 14.446 1.00 94.94 88 GLY A C 1
ATOM 715 O O . GLY A 1 88 ? -21.828 2.942 14.750 1.00 94.94 88 GLY A O 1
ATOM 716 N N . GLN A 1 89 ? -20.634 1.128 15.319 1.00 96.12 89 GLN A N 1
ATOM 717 C CA . GLN A 1 89 ? -21.024 1.101 16.733 1.00 96.12 89 GLN A CA 1
ATOM 718 C C . GLN A 1 89 ? -19.844 1.396 17.659 1.00 96.12 89 GLN A C 1
ATOM 720 O O . GLN A 1 89 ? -20.027 2.027 18.698 1.00 96.12 89 GLN A O 1
ATOM 725 N N . ARG A 1 90 ? -18.635 0.959 17.288 1.00 96.31 90 ARG A N 1
ATOM 726 C CA . ARG A 1 90 ? -17.424 1.172 18.092 1.00 96.31 90 ARG A CA 1
ATOM 727 C C . ARG A 1 90 ? -16.782 2.529 17.828 1.00 96.31 90 ARG A C 1
ATOM 729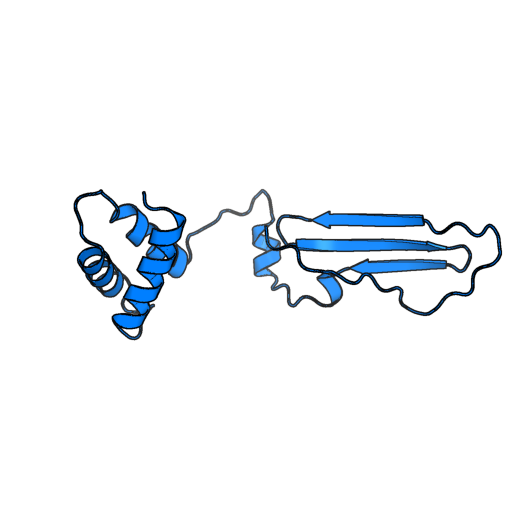 O O . ARG A 1 90 ? -16.574 2.923 16.681 1.00 96.31 90 ARG A O 1
ATOM 736 N N . ALA A 1 91 ? -16.390 3.211 18.899 1.00 96.38 91 ALA A N 1
ATOM 737 C CA . ALA A 1 91 ? -15.561 4.405 18.819 1.00 96.38 91 ALA A CA 1
ATOM 738 C C . ALA A 1 91 ? -14.110 4.047 18.457 1.00 96.38 91 ALA A C 1
ATOM 740 O O . ALA A 1 91 ? -13.620 2.962 18.778 1.00 96.38 91 ALA A O 1
ATOM 741 N N . LEU A 1 92 ? -13.379 4.994 17.858 1.00 95.06 92 LEU A N 1
ATOM 742 C CA . LEU A 1 92 ? -11.998 4.781 17.404 1.00 95.06 92 LEU A CA 1
ATOM 743 C C . LEU A 1 92 ? -11.094 4.208 18.512 1.00 95.06 92 LEU A C 1
ATOM 745 O O . LEU A 1 92 ? -10.452 3.185 18.307 1.00 95.06 92 LEU A O 1
ATOM 749 N N . GLY A 1 93 ? -11.133 4.774 19.723 1.00 96.31 93 GLY A N 1
ATOM 750 C CA . GLY A 1 93 ? -10.329 4.288 20.855 1.00 96.31 93 GLY A CA 1
ATOM 751 C C . GLY A 1 93 ? -10.700 2.885 21.369 1.00 96.31 93 GLY A C 1
ATOM 752 O O . GLY A 1 93 ? -9.912 2.240 22.063 1.00 96.31 93 GLY A O 1
ATOM 753 N N . GLU A 1 94 ? -11.893 2.371 21.057 1.00 97.06 94 GLU A N 1
ATOM 754 C CA . GLU A 1 94 ? -12.252 0.971 21.329 1.00 97.06 94 GLU A CA 1
ATOM 755 C C . GLU A 1 94 ? -11.608 0.041 20.304 1.00 97.06 94 GLU A C 1
ATOM 757 O O . GLU A 1 94 ? -11.033 -0.979 20.680 1.00 97.06 94 GLU A O 1
ATOM 762 N N . ILE A 1 95 ? -11.630 0.441 19.032 1.00 97.50 95 ILE A N 1
ATOM 763 C CA . ILE A 1 95 ? -10.979 -0.281 17.937 1.00 97.50 95 ILE A CA 1
ATOM 764 C C . ILE A 1 95 ? -9.466 -0.358 18.180 1.00 97.50 95 ILE A C 1
ATOM 766 O O . ILE A 1 95 ? -8.882 -1.429 18.058 1.00 97.50 95 ILE A O 1
ATOM 770 N N . GLU A 1 96 ? -8.832 0.741 18.592 1.00 97.19 96 GLU A N 1
ATOM 771 C CA . GLU A 1 96 ? -7.398 0.788 18.912 1.00 97.19 96 GLU A CA 1
ATOM 772 C C . GLU A 1 96 ? -7.000 -0.206 20.007 1.00 97.19 96 GLU A C 1
ATOM 774 O O . GLU A 1 96 ? -6.043 -0.969 19.845 1.00 97.19 96 GLU A O 1
ATOM 779 N N . ARG A 1 97 ? -7.749 -0.227 21.118 1.00 96.50 97 ARG A N 1
ATOM 780 C CA . ARG A 1 97 ? -7.499 -1.153 22.234 1.00 96.50 97 ARG A CA 1
ATOM 781 C C . ARG A 1 97 ? -7.676 -2.605 21.810 1.00 96.50 97 ARG A C 1
ATOM 783 O O . ARG A 1 97 ? -6.837 -3.438 22.145 1.00 96.50 97 ARG A O 1
ATOM 790 N N . GLU A 1 98 ? -8.731 -2.892 21.056 1.00 96.88 98 GLU A N 1
ATOM 791 C CA . GLU A 1 98 ? -9.028 -4.238 20.571 1.00 96.88 98 GLU A CA 1
ATOM 792 C C . GLU A 1 98 ? -7.955 -4.729 19.584 1.00 96.88 98 GLU A C 1
ATOM 794 O O . GLU A 1 98 ? -7.474 -5.855 19.691 1.00 96.88 98 GLU A O 1
ATOM 799 N N . VAL A 1 99 ? -7.511 -3.876 18.657 1.00 97.19 99 VAL A N 1
ATOM 800 C CA . VAL A 1 99 ? -6.462 -4.205 17.677 1.00 97.19 99 VAL A CA 1
ATOM 801 C C . VAL A 1 99 ? -5.119 -4.439 18.362 1.00 97.19 99 VAL A C 1
ATOM 803 O O . VAL A 1 99 ? -4.444 -5.419 18.045 1.00 97.19 99 VAL A O 1
ATOM 806 N N . HIS A 1 100 ? -4.756 -3.601 19.336 1.00 96.56 100 HIS A N 1
ATOM 807 C CA . HIS A 1 100 ? -3.562 -3.816 20.151 1.00 96.56 100 HIS A CA 1
ATOM 808 C C . HIS A 1 100 ? -3.626 -5.156 20.904 1.00 96.56 100 HIS A C 1
ATOM 810 O O . HIS A 1 100 ? -2.642 -5.890 20.946 1.00 96.56 100 HIS A O 1
ATOM 816 N N . GLY A 1 101 ? -4.794 -5.507 21.457 1.00 95.75 101 GLY A N 1
ATOM 817 C CA . GLY A 1 101 ? -5.007 -6.778 22.154 1.00 95.75 101 GLY A CA 1
ATOM 818 C C . GLY A 1 101 ? -4.950 -8.009 21.243 1.00 95.75 101 GLY A C 1
ATOM 819 O O . GLY A 1 101 ? -4.401 -9.034 21.638 1.00 95.75 101 GLY A O 1
ATOM 820 N N . ARG A 1 102 ? -5.481 -7.917 20.017 1.00 96.12 102 ARG A N 1
ATOM 821 C CA . ARG A 1 102 ? -5.488 -9.020 19.036 1.00 96.12 102 ARG A CA 1
ATOM 822 C C . ARG A 1 102 ? -4.131 -9.259 18.378 1.00 96.12 102 ARG A C 1
ATOM 824 O O . ARG A 1 102 ? -3.850 -10.383 17.971 1.00 96.12 102 ARG A O 1
ATOM 831 N N . HIS A 1 103 ? -3.296 -8.224 18.279 1.00 95.56 103 HIS A N 1
ATOM 832 C CA . HIS A 1 103 ? -2.013 -8.267 17.568 1.00 95.56 103 HIS A CA 1
ATOM 833 C C . HIS A 1 103 ? -0.839 -7.779 18.439 1.00 95.56 103 HIS A C 1
ATOM 835 O O . HIS A 1 103 ? -0.100 -6.883 18.025 1.00 95.56 103 HIS A O 1
ATOM 841 N N . PRO A 1 104 ? -0.615 -8.365 19.632 1.00 90.69 104 PRO A N 1
ATOM 842 C CA . PRO A 1 104 ? 0.346 -7.844 20.610 1.00 90.69 104 PRO A CA 1
ATOM 843 C C . PRO A 1 104 ? 1.806 -7.937 20.146 1.00 90.69 104 PRO A C 1
ATOM 845 O O . PRO A 1 104 ? 2.673 -7.257 20.678 1.00 90.69 104 PRO A O 1
ATOM 848 N N . THR A 1 105 ? 2.101 -8.779 19.155 1.00 92.88 105 THR A N 1
ATOM 849 C CA . THR A 1 105 ? 3.445 -8.916 18.576 1.00 92.88 105 THR A CA 1
ATOM 850 C C . THR A 1 105 ? 3.746 -7.880 17.493 1.00 92.88 105 THR A C 1
ATOM 852 O O . THR A 1 105 ? 4.897 -7.768 17.080 1.00 92.88 105 THR A O 1
ATOM 855 N N . LEU A 1 106 ? 2.736 -7.146 17.008 1.00 92.00 106 LEU A N 1
ATOM 856 C CA . LEU A 1 106 ? 2.896 -6.144 15.947 1.00 92.00 106 LEU A CA 1
ATOM 857 C C . LEU A 1 106 ? 3.076 -4.723 16.478 1.00 92.00 106 LEU A C 1
ATOM 859 O O . LEU A 1 106 ? 3.582 -3.871 15.750 1.00 92.00 106 LEU A O 1
ATOM 863 N N . PHE A 1 107 ? 2.675 -4.470 17.723 1.00 92.25 107 PHE A N 1
ATOM 864 C CA . PHE A 1 107 ? 2.699 -3.146 18.329 1.00 92.25 107 PHE A CA 1
ATOM 865 C C . PHE A 1 107 ? 3.477 -3.193 19.640 1.00 92.25 107 PHE A C 1
ATOM 867 O O . PHE A 1 107 ? 3.122 -3.933 20.552 1.00 92.25 107 PHE A O 1
ATOM 874 N N . HIS A 1 108 ? 4.518 -2.372 19.753 1.00 87.00 108 HIS A N 1
ATOM 875 C CA . HIS A 1 108 ? 5.287 -2.230 20.991 1.00 87.00 108 HIS A CA 1
ATOM 876 C C . HIS A 1 108 ? 4.577 -1.319 21.998 1.00 87.00 108 HIS A C 1
ATOM 878 O O . HIS A 1 108 ? 4.935 -1.293 23.175 1.00 87.00 108 HIS A O 1
ATOM 884 N N . SER A 1 109 ? 3.593 -0.536 21.542 1.00 89.50 109 SER A N 1
ATOM 885 C CA . SER A 1 109 ? 2.809 0.357 22.390 1.00 89.50 109 SER A CA 1
ATOM 886 C C . SER A 1 109 ? 1.401 0.606 21.847 1.00 89.50 109 SER A C 1
ATOM 888 O O . SER A 1 109 ? 1.134 0.486 20.648 1.00 89.50 109 SER A O 1
ATOM 890 N N . HIS A 1 110 ? 0.513 1.074 22.726 1.00 91.62 110 HIS A N 1
ATOM 891 C CA . HIS A 1 110 ? -0.816 1.553 22.341 1.00 91.62 110 HIS A CA 1
ATOM 892 C C . HIS A 1 110 ? -0.769 2.703 21.326 1.00 91.62 110 HIS A C 1
ATOM 894 O O . HIS A 1 110 ? -1.639 2.784 20.466 1.00 91.62 110 HIS A O 1
ATOM 900 N N . ALA A 1 111 ? 0.250 3.567 21.391 1.00 90.94 111 ALA A N 1
ATOM 901 C CA . ALA A 1 111 ? 0.394 4.684 20.461 1.00 90.94 111 ALA A CA 1
ATOM 902 C C . ALA A 1 111 ? 0.679 4.208 19.025 1.00 90.94 111 ALA A C 1
ATOM 904 O O . ALA A 1 111 ? 0.149 4.776 18.072 1.00 90.94 111 ALA A O 1
ATOM 905 N N . GLU A 1 112 ? 1.466 3.139 18.864 1.00 91.06 112 GLU A N 1
ATOM 906 C CA . GLU A 1 112 ? 1.709 2.530 17.549 1.00 91.06 112 GLU A CA 1
ATOM 907 C C . GLU A 1 112 ? 0.428 1.922 16.970 1.00 91.06 112 GLU A C 1
ATOM 909 O O . GLU A 1 112 ? 0.122 2.134 15.795 1.00 91.06 112 GLU A O 1
ATOM 914 N N . ALA A 1 113 ? -0.355 1.224 17.799 1.00 93.56 113 ALA A N 1
ATOM 915 C CA . ALA A 1 113 ? -1.651 0.696 17.383 1.00 93.56 113 ALA A CA 1
ATOM 916 C C . ALA A 1 113 ? -2.616 1.824 16.984 1.00 93.56 113 ALA A C 1
ATOM 918 O O . ALA A 1 113 ? -3.243 1.736 15.933 1.00 93.56 113 ALA A O 1
ATOM 919 N N . ALA A 1 114 ? -2.683 2.912 17.757 1.00 94.38 114 ALA A N 1
ATOM 920 C CA . ALA A 1 114 ? -3.531 4.065 17.452 1.00 94.38 114 ALA A CA 1
ATOM 921 C C . ALA A 1 114 ? -3.188 4.720 16.105 1.00 94.38 114 ALA A C 1
ATOM 923 O O . ALA A 1 114 ? -4.069 4.953 15.271 1.00 94.38 114 ALA A O 1
ATOM 924 N N . ALA A 1 115 ? -1.896 4.945 15.845 1.00 93.00 115 ALA A N 1
ATOM 925 C CA . ALA A 1 115 ? -1.432 5.478 14.567 1.00 93.00 115 ALA A CA 1
ATOM 926 C C . ALA A 1 115 ? -1.797 4.551 13.394 1.00 93.00 115 ALA A C 1
ATOM 928 O O . ALA A 1 115 ? -2.270 5.017 12.356 1.00 93.00 115 ALA A O 1
ATOM 929 N N . PHE A 1 116 ? -1.632 3.237 13.572 1.00 94.06 116 PHE A N 1
ATOM 930 C CA . PHE A 1 116 ? -1.998 2.238 12.571 1.00 94.06 116 PHE A CA 1
ATOM 931 C C . PHE A 1 116 ? -3.508 2.196 12.299 1.00 94.06 116 PHE A C 1
ATOM 933 O O . PHE A 1 116 ? -3.923 2.219 11.141 1.00 94.06 116 PHE A O 1
ATOM 940 N N . VAL A 1 117 ? -4.347 2.171 13.339 1.00 96.81 117 VAL A N 1
ATOM 941 C CA . VAL A 1 117 ? -5.809 2.187 13.175 1.00 96.81 117 VAL A CA 1
ATOM 942 C C . VAL A 1 117 ? -6.245 3.462 12.457 1.00 96.81 117 VAL A C 1
ATOM 944 O O . VAL A 1 117 ? -7.015 3.388 11.500 1.00 96.81 117 VAL A O 1
ATOM 947 N N . THR A 1 118 ? -5.694 4.615 12.842 1.00 95.12 118 THR A N 1
ATOM 948 C CA . THR A 1 118 ? -5.975 5.897 12.183 1.00 95.12 118 THR A CA 1
ATOM 949 C C . THR A 1 118 ? -5.603 5.871 10.695 1.00 95.12 118 THR A C 1
ATOM 951 O O . THR A 1 118 ? -6.391 6.336 9.870 1.00 95.12 118 THR A O 1
ATOM 954 N N . GLU A 1 119 ? -4.454 5.291 10.319 1.00 94.94 119 GLU A N 1
ATOM 955 C CA . GLU A 1 119 ? -4.034 5.126 8.913 1.00 94.94 119 GLU A CA 1
ATOM 956 C C . GLU A 1 119 ? -5.079 4.356 8.091 1.00 94.94 119 GLU A C 1
ATOM 958 O O . GLU A 1 119 ? -5.428 4.759 6.978 1.00 94.94 119 GLU A O 1
ATOM 963 N N . VAL A 1 120 ? -5.597 3.258 8.648 1.00 95.62 120 VAL A N 1
ATOM 964 C CA . VAL A 1 120 ? -6.577 2.392 7.981 1.00 95.62 120 VAL A CA 1
ATOM 965 C C . VAL A 1 120 ? -7.940 3.079 7.887 1.00 95.62 120 VAL A C 1
ATOM 967 O O . VAL A 1 120 ? -8.519 3.137 6.802 1.00 95.62 120 VAL A O 1
ATOM 970 N N . VAL A 1 121 ? -8.432 3.641 8.992 1.00 95.38 121 VAL A N 1
ATOM 971 C CA . VAL A 1 121 ? -9.733 4.326 9.064 1.00 95.38 121 VAL A CA 1
ATOM 972 C C . VAL A 1 121 ? -9.762 5.530 8.123 1.00 95.38 121 VAL A C 1
ATOM 974 O O . VAL A 1 121 ? -10.703 5.663 7.351 1.00 95.38 121 VAL A O 1
ATOM 977 N N . THR A 1 122 ? -8.693 6.334 8.073 1.00 93.94 122 THR A N 1
ATOM 978 C CA . THR A 1 122 ? -8.584 7.486 7.152 1.00 93.94 122 THR A CA 1
ATOM 979 C C . THR A 1 122 ? -8.745 7.083 5.684 1.00 93.94 122 THR A C 1
ATOM 981 O O . THR A 1 122 ? -9.184 7.882 4.859 1.00 93.94 122 THR A O 1
ATOM 984 N N . ARG A 1 123 ? -8.367 5.850 5.328 1.00 92.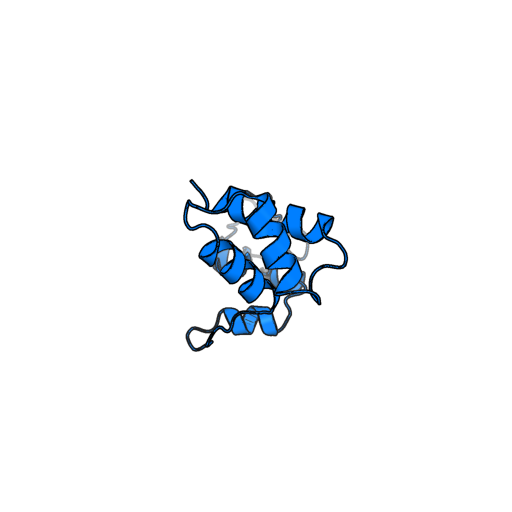31 123 ARG A N 1
ATOM 985 C CA . ARG A 1 123 ? -8.443 5.364 3.948 1.00 92.31 123 ARG A CA 1
ATOM 986 C C . ARG A 1 123 ? -9.795 4.740 3.594 1.00 92.31 123 ARG A C 1
ATOM 988 O O . ARG A 1 123 ? -10.158 4.781 2.420 1.00 92.31 123 ARG A O 1
ATOM 995 N N . TYR A 1 124 ? -10.486 4.124 4.552 1.00 91.25 124 TYR A N 1
ATOM 996 C CA . TYR A 1 124 ? -11.602 3.215 4.258 1.00 91.25 124 TYR A CA 1
ATOM 997 C C . TYR A 1 124 ? -12.899 3.477 5.037 1.00 91.25 124 TYR A C 1
ATOM 999 O O . TYR A 1 124 ? -13.927 2.930 4.644 1.00 91.25 124 TYR A O 1
ATOM 1007 N N . ALA A 1 125 ? -12.877 4.257 6.118 1.00 84.56 125 ALA A N 1
ATOM 1008 C CA . ALA A 1 125 ? -14.077 4.581 6.888 1.00 84.56 125 ALA A CA 1
ATOM 1009 C C . ALA A 1 125 ? -14.804 5.815 6.323 1.00 84.56 125 ALA A C 1
ATOM 1011 O O . ALA A 1 125 ? -14.210 6.607 5.587 1.00 84.56 125 ALA A O 1
ATOM 1012 N N . VAL A 1 126 ? -16.093 5.940 6.659 1.00 80.44 126 VAL A N 1
ATOM 1013 C CA . VAL A 1 126 ? -17.023 6.984 6.181 1.00 80.44 126 VAL A CA 1
ATOM 1014 C C . VAL A 1 126 ? -17.258 8.033 7.256 1.00 80.44 126 VAL A C 1
ATOM 1016 O O . VAL A 1 126 ? -17.416 7.627 8.429 1.00 80.44 126 VAL A O 1
#

Secondary structure (DSSP, 8-state):
----------SS-----TT---EEEEEEEGGGTEEEEEEEETTEEEEEEGGGGS---HHHHHTT-TT------HHHHHHHHHHHH-SSSS-HHHHHHHHHHH-TTT-SSHHHHHHHHHHHHHHH--

Radius of gyration: 23.22 Å; chains: 1; bounding box: 48×34×62 Å

Foldseek 3Di:
DPDDDDDDDFPDDDDDDPPWDWDKDWDADPLLRKIWIWIDTPVGIGIDMPVVVDPDDPVSVLVPDPPRDDDQDLLSVLLVQLVVVLPVPDDLLVSLVVSCVVNVVVDPDSVRSSVSSCVSCVVDPD

pLDDT: mean 85.48, std 13.22, range [43.81, 97.62]

Sequence (126 aa):
ILRRQVFFPIARPVALDEHDQIRVRLRILPAVAIVTWTVDVKAGRFAHSTFQGMLLCKEDLERTDLHFVPRLSPWGEARRSVLELCDGQRALGEIEREVHGRHPTLFHSHAEAAAFVTEVVTRYAV